Protein AF-A0A3A5JUU7-F1 (afdb_monomer)

Mean predicted aligned error: 8.45 Å

pLDDT: mean 77.38, std 15.21, range [29.09, 93.5]

Foldseek 3Di:
DDDPPPPDPDFAWFKWWDQFAFPQAPAAPGGDTDTFTWPAAEEEDEDPSNCPVSVVCCQQVVDPTPDTDMDGPDHDDDDDDPLPVVVPGGGHHYDYDPDPVVVVVNPHQWYFYDDRNDTDIDGD

Structure (mmCIF, N/CA/C/O backbone):
data_AF-A0A3A5JUU7-F1
#
_entry.id   AF-A0A3A5JUU7-F1
#
loop_
_atom_site.group_PDB
_atom_site.id
_atom_site.type_symbol
_atom_site.label_atom_id
_atom_site.label_alt_id
_atom_site.label_comp_id
_atom_site.label_asym_id
_atom_site.label_entity_id
_a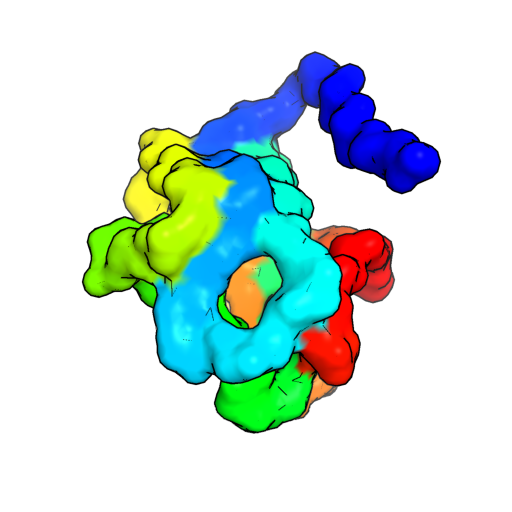tom_site.label_seq_id
_atom_site.pdbx_PDB_ins_code
_atom_site.Cartn_x
_atom_site.Cartn_y
_atom_site.Cartn_z
_atom_site.occupancy
_atom_site.B_iso_or_equiv
_atom_site.auth_seq_id
_atom_site.auth_comp_id
_atom_site.auth_asym_id
_atom_site.auth_atom_id
_atom_site.pdbx_PDB_model_num
ATOM 1 N N . MET A 1 1 ? -8.772 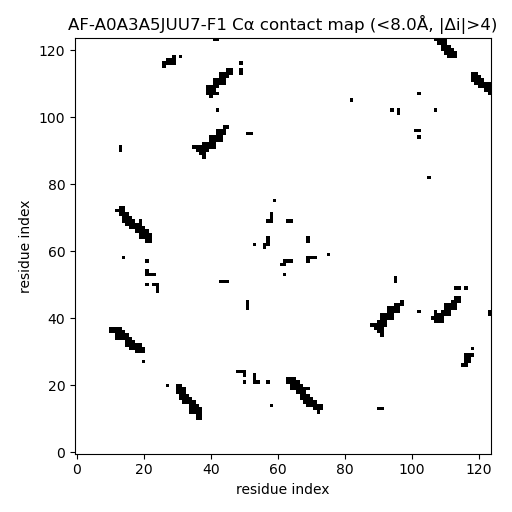22.888 -3.414 1.00 33.72 1 MET A N 1
ATOM 2 C CA . MET A 1 1 ? -9.897 21.970 -3.704 1.00 33.72 1 MET A CA 1
ATOM 3 C C . MET A 1 1 ? -9.526 20.615 -3.119 1.00 33.72 1 MET A C 1
ATOM 5 O O . MET A 1 1 ? -8.688 19.934 -3.682 1.00 33.72 1 MET A O 1
ATOM 9 N N . HIS A 1 2 ? -9.780 20.463 -1.820 1.00 29.09 2 HIS A N 1
ATOM 10 C CA . HIS A 1 2 ? -10.801 19.583 -1.223 1.00 29.09 2 HIS A CA 1
ATOM 11 C C . HIS A 1 2 ? -10.320 18.131 -1.097 1.00 29.09 2 HIS A C 1
ATOM 13 O O . HIS A 1 2 ? -10.579 17.294 -1.954 1.00 29.09 2 HIS A O 1
ATOM 19 N N . SER A 1 3 ? -9.608 17.870 0.005 1.00 31.38 3 SER A N 1
ATOM 20 C CA . SER A 1 3 ? -9.350 16.527 0.512 1.00 31.38 3 SER A CA 1
ATOM 21 C C . SER A 1 3 ? -10.672 15.896 0.951 1.00 31.38 3 SER A C 1
ATOM 23 O O . SER A 1 3 ? -11.454 16.487 1.697 1.00 31.38 3 SER A O 1
ATOM 25 N N . LEU A 1 4 ? -10.935 14.682 0.476 1.00 37.94 4 LEU A N 1
ATOM 26 C CA . LEU A 1 4 ? -12.036 13.858 0.956 1.00 37.94 4 LEU A CA 1
ATOM 27 C C . LEU A 1 4 ? -11.610 13.217 2.279 1.00 37.94 4 LEU A C 1
ATOM 29 O O . LEU A 1 4 ? -11.236 12.049 2.326 1.00 37.94 4 LEU A O 1
ATOM 33 N N . ALA A 1 5 ? -11.640 13.992 3.361 1.00 39.84 5 ALA A N 1
ATOM 34 C CA . ALA A 1 5 ? -11.629 13.421 4.699 1.00 39.84 5 ALA A CA 1
ATOM 35 C C . ALA A 1 5 ? -13.030 12.860 4.977 1.00 39.84 5 ALA A C 1
ATOM 37 O O . ALA A 1 5 ? -13.902 13.547 5.511 1.00 39.84 5 ALA A O 1
ATOM 38 N N . VAL A 1 6 ? -13.265 11.609 4.575 1.00 43.78 6 VAL A N 1
ATOM 39 C CA . VAL A 1 6 ? -14.429 10.839 5.030 1.00 43.78 6 VAL A CA 1
ATOM 40 C C . VAL A 1 6 ? -14.171 10.466 6.486 1.00 43.78 6 VAL A C 1
ATOM 42 O O . VAL A 1 6 ? -13.694 9.382 6.803 1.00 43.78 6 VAL A O 1
ATOM 45 N N . ASN A 1 7 ? -14.450 11.403 7.388 1.00 40.56 7 ASN A N 1
ATOM 46 C CA . ASN A 1 7 ? -14.457 11.134 8.814 1.00 40.56 7 ASN A CA 1
ATOM 47 C C . ASN A 1 7 ? -15.795 10.460 9.158 1.00 40.56 7 ASN A C 1
ATOM 49 O O . ASN A 1 7 ? -16.795 11.128 9.412 1.00 40.56 7 ASN A O 1
ATOM 53 N N . SER A 1 8 ? -15.828 9.129 9.073 1.00 46.53 8 SER A N 1
ATOM 54 C CA . SER A 1 8 ? -16.947 8.302 9.539 1.00 46.53 8 SER A CA 1
ATOM 55 C C . SER A 1 8 ? -16.538 7.606 10.841 1.00 46.53 8 SER A C 1
ATOM 57 O O . SER A 1 8 ? -15.570 6.844 10.828 1.00 46.53 8 SER A O 1
ATOM 59 N N . PRO A 1 9 ? -17.243 7.806 11.968 1.00 59.81 9 PRO A N 1
ATOM 60 C CA . PRO A 1 9 ? -16.951 7.072 13.190 1.00 59.81 9 PRO A CA 1
ATOM 61 C C . PRO A 1 9 ? -17.556 5.665 13.063 1.00 59.81 9 PRO A C 1
ATOM 63 O O . PRO A 1 9 ? -18.777 5.556 13.002 1.00 59.81 9 PRO A O 1
ATOM 66 N N . SER A 1 10 ? -16.742 4.597 12.961 1.00 59.03 10 SER A N 1
ATOM 67 C CA . SER A 1 10 ? -17.117 3.211 13.376 1.00 59.03 10 SER A CA 1
ATOM 68 C C . SER A 1 10 ? -16.177 2.070 12.948 1.00 59.03 10 SER A C 1
ATOM 70 O O . SER A 1 10 ? -16.406 0.942 13.380 1.00 59.03 10 SER A O 1
ATOM 72 N N . ARG A 1 11 ? -15.120 2.279 12.148 1.00 64.50 11 ARG A N 1
ATOM 73 C CA . ARG A 1 11 ? -14.184 1.185 11.809 1.00 64.50 11 ARG A CA 1
ATOM 74 C C . ARG A 1 11 ? -12.815 1.395 12.435 1.00 64.50 11 ARG A C 1
ATOM 76 O O . ARG A 1 11 ? -12.227 2.464 12.317 1.00 64.50 11 ARG A O 1
ATOM 83 N N . ARG A 1 12 ? -12.314 0.345 13.094 1.00 81.94 12 ARG A N 1
ATOM 84 C CA . ARG A 1 12 ? -10.966 0.287 13.674 1.00 81.94 12 ARG A CA 1
ATOM 85 C C . ARG A 1 12 ? -9.940 0.644 12.597 1.00 81.94 12 ARG A C 1
ATOM 87 O O . ARG A 1 12 ? -9.885 -0.026 11.567 1.00 81.94 12 ARG A O 1
ATOM 94 N N . GLN A 1 13 ? -9.173 1.707 12.819 1.00 84.31 13 GLN A N 1
ATOM 95 C CA . GLN A 1 13 ? -8.108 2.130 11.914 1.00 84.31 13 GLN A CA 1
ATOM 96 C C . GLN A 1 13 ? -6.948 1.132 11.994 1.00 84.31 13 GLN A C 1
ATOM 98 O O . GLN A 1 13 ? -6.531 0.750 13.085 1.00 84.31 13 GLN A O 1
ATOM 103 N N . ILE A 1 14 ? -6.456 0.701 10.835 1.00 86.94 14 ILE A N 1
ATOM 104 C CA . ILE A 1 14 ? -5.368 -0.276 10.699 1.00 86.94 14 ILE A CA 1
ATOM 105 C C . ILE A 1 14 ? -4.079 0.415 10.266 1.00 86.94 14 ILE A C 1
ATOM 107 O O . ILE A 1 14 ? -3.010 0.094 10.779 1.00 86.94 14 ILE A O 1
ATOM 111 N N . ALA A 1 15 ? -4.170 1.377 9.348 1.00 88.50 15 ALA A N 1
ATOM 112 C CA . ALA A 1 15 ? -3.028 2.175 8.928 1.00 88.50 15 ALA A CA 1
ATOM 113 C C . ALA A 1 15 ? -3.445 3.556 8.423 1.00 88.50 15 ALA A C 1
ATOM 115 O O . ALA A 1 15 ? -4.585 3.775 8.008 1.00 88.50 15 ALA A O 1
ATOM 116 N N . GLU A 1 16 ? -2.489 4.471 8.408 1.00 91.31 16 GLU A N 1
ATOM 117 C CA . GLU A 1 16 ? -2.622 5.802 7.843 1.00 91.31 16 GLU A CA 1
ATOM 118 C C . GLU A 1 16 ? -1.342 6.196 7.118 1.00 91.31 16 GLU A C 1
ATOM 120 O O . GLU A 1 16 ? -0.247 6.105 7.674 1.00 91.31 16 GLU A O 1
ATOM 125 N N . LEU A 1 17 ? -1.495 6.635 5.874 1.00 91.75 17 LEU A N 1
ATOM 126 C CA . LEU A 1 17 ? -0.475 7.321 5.101 1.00 91.75 17 LEU A CA 1
ATOM 127 C C . LEU A 1 17 ? -0.938 8.757 4.931 1.00 91.75 17 LEU A C 1
ATOM 129 O O . LEU A 1 17 ? -2.007 8.995 4.362 1.00 91.75 17 LEU A O 1
ATOM 133 N N . LYS A 1 18 ? -0.124 9.694 5.404 1.00 93.50 18 LYS A N 1
ATOM 134 C CA . LYS A 1 18 ? -0.389 11.121 5.293 1.00 93.50 18 LYS A CA 1
ATOM 135 C C . LYS A 1 18 ? 0.736 11.800 4.538 1.00 93.50 18 LYS A C 1
ATOM 137 O O . LYS A 1 18 ? 1.893 11.713 4.941 1.00 93.50 18 LYS A O 1
ATOM 142 N N . ASP A 1 19 ? 0.363 12.462 3.449 1.00 92.50 19 ASP A N 1
ATOM 143 C CA . ASP A 1 19 ? 1.259 13.195 2.558 1.00 92.50 19 ASP A CA 1
ATOM 144 C C . ASP A 1 19 ? 2.503 12.386 2.133 1.00 92.50 19 ASP A C 1
ATOM 146 O O . ASP A 1 19 ? 3.606 12.913 2.013 1.00 92.50 19 ASP A O 1
ATOM 150 N N . VAL A 1 20 ? 2.322 11.080 1.904 1.00 91.31 20 VAL A N 1
ATOM 151 C CA . VAL A 1 20 ? 3.426 10.145 1.678 1.00 91.31 20 VAL A CA 1
ATOM 152 C C . VAL A 1 20 ? 4.001 10.269 0.272 1.00 91.31 20 VAL A C 1
ATOM 154 O O . VAL A 1 20 ? 3.293 10.096 -0.723 1.00 91.31 20 VAL A O 1
ATOM 157 N N . GLN A 1 21 ? 5.320 10.429 0.189 1.00 90.38 21 GLN A N 1
ATOM 158 C CA . GLN A 1 21 ? 6.090 10.162 -1.027 1.00 90.38 21 GLN A CA 1
ATOM 159 C C . GLN A 1 21 ? 6.835 8.831 -0.892 1.00 90.38 21 GLN A C 1
ATOM 161 O O . GLN A 1 21 ? 7.587 8.624 0.060 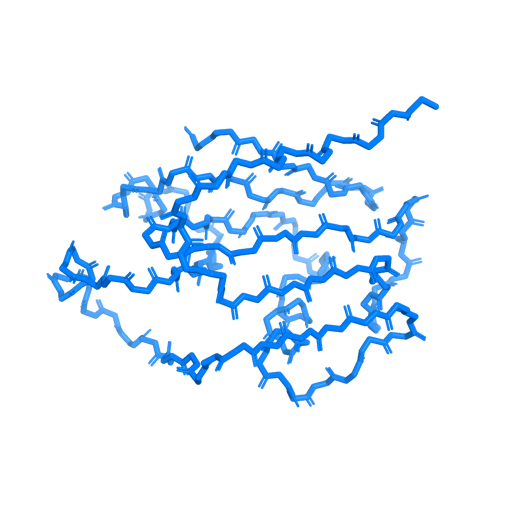1.00 90.38 21 GLN A O 1
ATOM 166 N N . LEU A 1 22 ? 6.642 7.901 -1.833 1.00 89.06 22 LEU A N 1
ATOM 167 C CA . LEU A 1 22 ? 7.331 6.606 -1.774 1.00 89.06 22 LEU A CA 1
ATOM 168 C C . LEU A 1 22 ? 8.748 6.715 -2.356 1.00 89.06 22 LEU A C 1
ATOM 170 O O . LEU A 1 22 ? 8.929 7.307 -3.420 1.00 89.06 22 LEU A O 1
ATOM 174 N N . PRO A 1 23 ? 9.746 6.058 -1.752 1.00 86.56 23 PRO A N 1
ATOM 175 C CA . PRO A 1 23 ? 11.077 5.988 -2.337 1.00 86.56 23 PRO A CA 1
ATOM 176 C C . PRO A 1 23 ? 11.098 5.180 -3.638 1.00 86.56 23 PRO A C 1
ATOM 178 O O . PRO A 1 23 ? 10.260 4.315 -3.888 1.00 86.56 23 PRO A O 1
ATOM 181 N N . PHE A 1 24 ? 12.095 5.432 -4.485 1.00 85.75 24 PHE A N 1
ATOM 182 C CA . PHE A 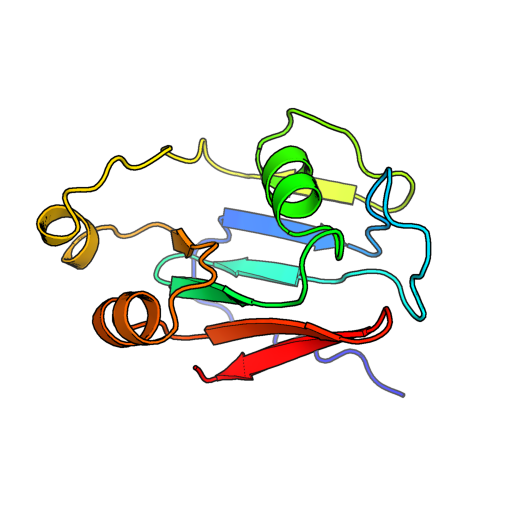1 24 ? 12.293 4.718 -5.757 1.00 85.75 24 PHE A CA 1
ATOM 183 C C . PHE A 1 24 ? 11.174 4.904 -6.800 1.00 85.75 24 PHE A C 1
ATOM 185 O O . PHE A 1 24 ? 11.182 4.229 -7.829 1.00 85.75 24 PHE A O 1
ATOM 192 N N . VAL A 1 25 ? 10.229 5.817 -6.566 1.00 82.38 25 VAL A N 1
ATOM 193 C CA . VAL A 1 25 ? 9.187 6.200 -7.523 1.00 82.38 25 VAL A CA 1
ATOM 194 C C . VAL A 1 25 ? 9.483 7.625 -7.986 1.00 82.38 25 VAL A C 1
ATOM 196 O O . VAL A 1 25 ? 9.465 8.561 -7.198 1.00 82.38 25 VAL A O 1
ATOM 199 N N . THR A 1 26 ? 9.820 7.785 -9.265 1.00 70.06 26 THR A N 1
ATOM 200 C CA . THR A 1 26 ? 10.377 9.034 -9.821 1.00 70.06 26 THR A CA 1
ATOM 201 C C . THR A 1 26 ? 9.338 10.039 -10.313 1.00 70.06 26 THR A C 1
ATOM 203 O O . THR A 1 26 ? 9.703 11.154 -10.672 1.00 70.06 26 THR A O 1
ATOM 206 N N . ARG A 1 27 ? 8.053 9.669 -10.361 1.00 67.88 27 ARG A N 1
ATOM 207 C CA . ARG A 1 27 ? 6.965 10.568 -10.768 1.00 67.88 27 ARG A CA 1
ATOM 208 C C . ARG A 1 27 ? 5.817 10.490 -9.770 1.00 67.88 27 ARG A C 1
ATOM 210 O O . ARG A 1 27 ? 5.057 9.524 -9.797 1.00 67.88 27 ARG A O 1
ATOM 217 N N . PHE A 1 28 ? 5.708 11.512 -8.930 1.00 69.88 28 PHE A N 1
ATOM 218 C CA . PHE A 1 28 ? 4.504 11.832 -8.171 1.00 69.88 28 PHE A CA 1
ATOM 219 C C . PHE A 1 28 ? 3.997 13.176 -8.659 1.00 69.88 28 PHE A C 1
ATOM 221 O O . PHE A 1 28 ? 4.744 14.151 -8.635 1.00 69.88 28 PHE A O 1
ATOM 228 N N . ASP A 1 29 ? 2.737 13.224 -9.068 1.00 70.56 29 ASP A N 1
ATOM 229 C CA . ASP A 1 29 ? 2.081 14.508 -9.301 1.00 70.56 29 ASP A CA 1
ATOM 230 C C . ASP A 1 29 ? 1.582 15.087 -7.965 1.00 70.56 29 ASP A C 1
ATOM 232 O O . ASP A 1 29 ? 1.590 16.301 -7.772 1.00 70.56 29 ASP A O 1
ATOM 236 N N . PHE A 1 30 ? 1.209 14.215 -7.013 1.00 78.19 30 PHE A N 1
ATOM 237 C CA . PHE A 1 30 ? 0.729 14.580 -5.676 1.00 78.19 30 PHE A CA 1
ATOM 238 C C . PHE A 1 30 ? 1.127 13.533 -4.618 1.00 78.19 30 PHE A C 1
ATOM 240 O O . PHE A 1 30 ? 1.251 12.346 -4.949 1.00 78.19 30 PHE A O 1
ATOM 247 N N . PRO A 1 31 ? 1.289 13.939 -3.344 1.00 84.75 31 PRO A N 1
ATOM 248 C CA . PRO A 1 31 ? 1.577 13.013 -2.254 1.00 84.75 31 PRO A CA 1
ATOM 249 C C . PRO A 1 31 ? 0.385 12.085 -1.952 1.00 84.75 31 PRO A C 1
ATOM 251 O O . PRO A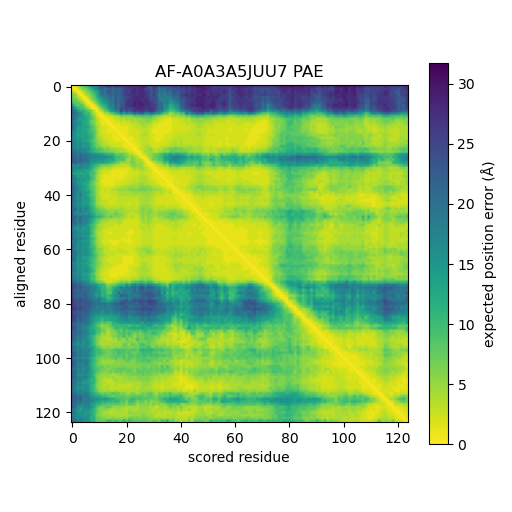 1 31 ? -0.783 12.452 -2.112 1.00 84.75 31 PRO A O 1
ATOM 254 N N . LEU A 1 32 ? 0.680 10.860 -1.508 1.00 87.44 32 LEU A N 1
ATOM 255 C CA . LEU A 1 32 ? -0.312 9.826 -1.215 1.00 87.44 32 LEU A CA 1
ATOM 256 C C . LEU A 1 32 ? -0.928 10.034 0.171 1.00 87.44 32 LEU A C 1
ATOM 258 O O . LEU A 1 32 ? -0.243 9.977 1.190 1.00 87.44 32 LEU A O 1
ATOM 262 N N . ASN A 1 33 ? -2.248 10.181 0.191 1.00 89.19 33 ASN A N 1
ATOM 263 C CA . ASN A 1 33 ? -3.060 10.168 1.399 1.00 89.19 33 ASN A CA 1
ATOM 264 C C . ASN A 1 33 ? -3.984 8.943 1.361 1.00 89.19 33 ASN A C 1
ATOM 266 O O . ASN A 1 33 ? -4.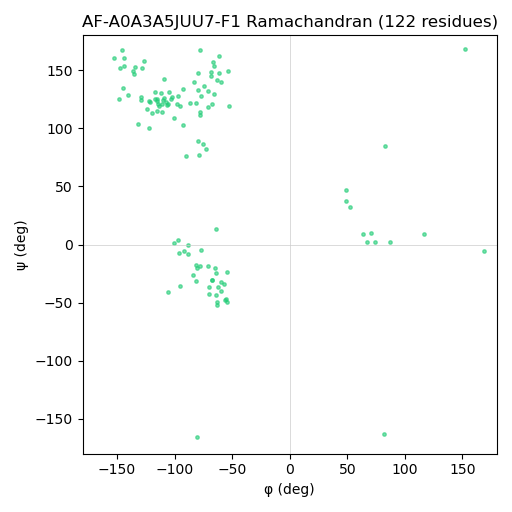755 8.781 0.413 1.00 89.19 33 ASN A O 1
ATOM 270 N N . LEU A 1 34 ? -3.876 8.061 2.355 1.00 88.44 34 LEU A N 1
ATOM 271 C CA . LEU A 1 34 ? -4.630 6.808 2.421 1.00 88.44 34 LEU A CA 1
ATOM 272 C C . LEU A 1 34 ? -4.908 6.427 3.876 1.00 88.44 34 LEU A C 1
ATOM 274 O O . LEU A 1 34 ? -3.984 6.247 4.663 1.00 88.44 34 LEU A O 1
ATOM 278 N N . THR A 1 35 ? -6.177 6.217 4.209 1.00 88.81 35 THR A N 1
ATOM 279 C CA . THR A 1 35 ? -6.591 5.684 5.511 1.00 88.81 35 THR A CA 1
ATOM 280 C C . THR A 1 35 ? -7.129 4.276 5.321 1.00 88.81 35 THR A C 1
ATOM 282 O O . THR A 1 35 ? -8.045 4.063 4.528 1.00 88.81 35 THR A O 1
ATOM 285 N N . LEU A 1 36 ? -6.557 3.321 6.051 1.00 85.62 36 LEU A N 1
ATOM 286 C CA . LEU A 1 36 ? -6.977 1.927 6.061 1.00 85.62 36 LEU A CA 1
ATOM 287 C C . LEU A 1 36 ? -7.743 1.623 7.339 1.00 85.62 36 LEU A C 1
ATOM 289 O O . LEU A 1 36 ? -7.280 1.898 8.446 1.00 85.62 36 LEU A O 1
ATOM 293 N N . THR A 1 37 ? -8.893 0.993 7.181 1.00 86.81 37 THR A N 1
ATOM 294 C CA . THR A 1 37 ? -9.791 0.584 8.255 1.00 86.81 37 THR A CA 1
ATOM 295 C C . THR A 1 37 ? -10.105 -0.905 8.142 1.00 86.81 37 THR A C 1
ATOM 297 O O . THR A 1 37 ? -9.954 -1.517 7.083 1.00 86.81 37 THR A O 1
ATOM 300 N N . ALA A 1 38 ? -10.510 -1.513 9.254 1.00 83.38 38 ALA A N 1
ATOM 301 C CA . ALA A 1 38 ? -10.874 -2.921 9.317 1.00 83.38 38 ALA A CA 1
ATOM 302 C C . ALA A 1 38 ? -11.936 -3.285 8.265 1.00 83.38 38 ALA A C 1
ATOM 304 O O . ALA A 1 38 ? -12.791 -2.466 7.921 1.00 83.38 38 ALA A O 1
ATOM 305 N N . GLN A 1 39 ? -11.894 -4.533 7.788 1.00 81.62 39 GLN A N 1
ATOM 306 C CA . GLN A 1 39 ? -12.783 -5.096 6.762 1.00 81.62 39 GLN A CA 1
ATOM 307 C C . GLN A 1 39 ? -12.629 -4.506 5.350 1.00 81.62 39 GLN A C 1
ATOM 309 O O . GLN A 1 39 ? -13.347 -4.936 4.447 1.00 81.62 39 GLN A O 1
ATOM 314 N N . GLN A 1 40 ? -11.702 -3.569 5.122 1.00 84.31 40 GLN A N 1
ATOM 315 C CA . GLN A 1 40 ? -11.373 -3.126 3.766 1.00 84.31 40 GLN A CA 1
ATOM 316 C C . GLN A 1 40 ? -10.542 -4.179 3.032 1.00 84.31 40 GLN A C 1
ATOM 318 O O . GLN A 1 40 ? -9.602 -4.756 3.582 1.00 84.31 40 GLN A O 1
ATOM 323 N N . ARG A 1 41 ? -10.887 -4.413 1.769 1.00 84.62 41 ARG A N 1
ATOM 324 C CA . ARG A 1 41 ? -10.196 -5.298 0.833 1.00 84.62 41 ARG A CA 1
ATOM 325 C C . ARG A 1 41 ? -9.792 -4.469 -0.375 1.00 84.62 41 ARG A C 1
ATOM 327 O O . ARG A 1 41 ? -10.606 -4.195 -1.252 1.00 84.62 41 ARG A O 1
ATOM 334 N N . ILE A 1 42 ? -8.532 -4.065 -0.410 1.00 86.25 42 ILE A N 1
ATOM 335 C CA . ILE A 1 42 ? -8.024 -3.106 -1.384 1.00 86.25 42 ILE A CA 1
ATOM 336 C C . ILE A 1 42 ? -7.170 -3.830 -2.414 1.00 86.25 42 ILE A C 1
ATOM 338 O O . ILE A 1 42 ? -6.137 -4.414 -2.081 1.00 86.25 42 ILE A O 1
ATOM 342 N N . GLY A 1 43 ? -7.565 -3.751 -3.681 1.00 86.69 43 GLY A N 1
ATOM 343 C CA . GLY A 1 43 ? -6.705 -4.144 -4.791 1.00 86.69 43 GLY A CA 1
ATOM 344 C C . GLY A 1 43 ? -5.825 -2.982 -5.230 1.00 86.69 43 GLY A C 1
ATOM 345 O O . GLY A 1 43 ? -6.333 -1.936 -5.635 1.00 86.69 43 GLY A O 1
ATOM 346 N N . VAL A 1 44 ? -4.507 -3.164 -5.191 1.00 86.38 44 VAL A N 1
ATOM 347 C CA . VAL A 1 44 ? -3.546 -2.206 -5.741 1.00 86.38 44 VAL A CA 1
ATOM 348 C C . VAL A 1 44 ? -3.167 -2.622 -7.152 1.00 86.38 44 VAL A C 1
ATOM 350 O O . VAL A 1 44 ? -2.570 -3.678 -7.376 1.00 86.38 44 VAL A O 1
ATOM 353 N N . VAL A 1 45 ? -3.460 -1.746 -8.103 1.00 85.12 45 VAL A N 1
ATOM 354 C CA . VAL A 1 45 ? -3.272 -1.982 -9.537 1.00 85.12 45 VAL A CA 1
ATOM 355 C C . VAL A 1 45 ? -2.478 -0.853 -10.187 1.00 85.12 45 VAL A C 1
ATOM 357 O O . VAL A 1 45 ? -2.482 0.292 -9.739 1.00 85.12 45 VAL A O 1
ATOM 360 N N . GLY A 1 46 ? -1.763 -1.179 -11.257 1.00 82.88 46 GLY A N 1
ATOM 361 C CA . GLY A 1 46 ? -0.935 -0.223 -11.987 1.00 82.88 46 GLY A CA 1
ATOM 362 C C . GLY A 1 46 ? 0.237 -0.899 -12.684 1.00 82.88 46 GLY A C 1
ATOM 363 O O . GLY A 1 46 ? 0.550 -2.067 -12.426 1.00 82.88 46 GLY A O 1
ATOM 364 N N . ASN A 1 47 ? 0.907 -0.154 -13.558 1.00 82.88 47 ASN A N 1
ATOM 365 C CA . ASN A 1 47 ? 1.977 -0.667 -14.410 1.00 82.88 47 ASN A CA 1
ATOM 366 C C . ASN A 1 47 ? 3.171 -1.213 -13.600 1.00 82.88 47 ASN A C 1
ATOM 368 O O . ASN A 1 47 ? 3.354 -0.931 -12.410 1.00 82.88 47 ASN A O 1
ATOM 372 N N . ASN A 1 48 ? 4.017 -2.016 -14.243 1.00 81.31 48 ASN A N 1
ATOM 373 C CA . ASN A 1 48 ? 5.289 -2.425 -13.646 1.00 81.31 48 ASN A CA 1
ATOM 374 C C . ASN A 1 48 ? 6.157 -1.198 -13.349 1.00 81.31 48 ASN A C 1
ATOM 376 O O . ASN A 1 48 ? 6.172 -0.240 -14.117 1.00 81.31 48 ASN A O 1
ATOM 380 N N . GLY A 1 49 ? 6.842 -1.214 -12.204 1.00 79.44 49 GLY A N 1
ATOM 381 C CA . GLY A 1 49 ? 7.684 -0.095 -11.773 1.00 79.44 49 GLY A CA 1
ATOM 382 C C . GLY A 1 49 ? 6.928 1.134 -11.257 1.00 79.44 49 GLY A C 1
ATOM 383 O O . GLY A 1 49 ? 7.574 2.093 -10.861 1.00 79.44 49 GLY A O 1
ATOM 384 N N . CYS A 1 50 ? 5.588 1.121 -11.185 1.00 80.69 50 CYS A N 1
ATOM 385 C CA . CYS A 1 50 ? 4.850 2.286 -10.685 1.00 80.69 50 CYS A CA 1
ATOM 386 C C . CYS A 1 50 ? 5.005 2.502 -9.168 1.00 80.69 50 CYS A C 1
ATOM 388 O O . CYS A 1 50 ? 4.758 3.595 -8.689 1.00 80.69 50 CYS A O 1
ATOM 390 N N . GLY A 1 51 ? 5.438 1.491 -8.404 1.00 84.94 51 GLY A N 1
ATOM 391 C CA . GLY A 1 51 ? 5.682 1.636 -6.962 1.00 84.94 51 GLY A CA 1
ATOM 392 C C . GLY A 1 51 ? 4.797 0.793 -6.049 1.00 84.94 51 GLY A C 1
ATOM 393 O O . GLY A 1 51 ? 4.887 0.948 -4.839 1.00 84.94 51 GLY A O 1
ATOM 394 N N . LYS A 1 52 ? 3.989 -0.143 -6.572 1.00 87.56 52 LYS A N 1
ATOM 395 C CA . LYS A 1 52 ? 3.134 -1.037 -5.752 1.00 87.56 52 LYS A CA 1
ATOM 396 C C . LYS A 1 52 ? 3.933 -1.811 -4.699 1.00 87.56 52 LYS A C 1
ATOM 398 O O . LYS A 1 52 ? 3.578 -1.827 -3.527 1.00 87.56 52 LYS A O 1
ATOM 403 N N . SER A 1 53 ? 5.056 -2.408 -5.103 1.00 86.69 53 SER A N 1
ATOM 404 C CA . SER A 1 53 ? 5.934 -3.128 -4.174 1.00 86.69 53 SER A CA 1
ATOM 405 C C . SER A 1 53 ? 6.603 -2.188 -3.173 1.00 86.69 53 SER A C 1
ATOM 407 O O . SER A 1 53 ? 6.862 -2.598 -2.047 1.00 86.69 53 SER A O 1
ATOM 409 N N . THR A 1 54 ? 6.871 -0.934 -3.548 1.00 89.38 54 THR A N 1
ATOM 410 C CA . THR A 1 54 ? 7.368 0.072 -2.604 1.00 89.38 54 THR A CA 1
ATOM 411 C C . THR A 1 54 ? 6.283 0.476 -1.611 1.00 89.38 54 THR A C 1
ATOM 413 O O . THR A 1 54 ? 6.564 0.521 -0.422 1.00 89.38 54 THR A O 1
ATOM 416 N N . LEU A 1 55 ? 5.040 0.679 -2.058 1.00 88.38 55 LEU A N 1
ATOM 417 C CA . LEU A 1 55 ? 3.897 0.949 -1.185 1.00 88.38 55 LEU A CA 1
ATOM 418 C C . LEU A 1 55 ? 3.737 -0.162 -0.144 1.00 88.38 55 LEU A C 1
ATOM 420 O O . LEU A 1 55 ? 3.656 0.126 1.045 1.00 88.38 55 LEU A O 1
ATOM 424 N N . LEU A 1 56 ? 3.779 -1.428 -0.575 1.00 88.00 56 LEU A N 1
ATOM 425 C CA . LEU A 1 56 ? 3.759 -2.562 0.349 1.00 88.00 56 LEU A CA 1
ATOM 426 C C . LEU A 1 56 ? 4.933 -2.538 1.328 1.00 88.00 56 LEU A C 1
ATOM 428 O O . LEU A 1 56 ? 4.750 -2.854 2.496 1.00 88.00 56 LEU A O 1
ATOM 432 N N . LYS A 1 57 ? 6.139 -2.173 0.876 1.00 88.12 57 LYS A N 1
ATOM 433 C CA . LYS A 1 57 ? 7.308 -2.063 1.758 1.00 88.12 57 LYS A CA 1
ATOM 434 C C . LYS A 1 57 ? 7.126 -0.963 2.806 1.00 88.12 57 LYS A C 1
ATOM 436 O O . LYS A 1 57 ? 7.413 -1.236 3.969 1.00 88.12 57 LYS A O 1
ATOM 441 N N . VAL A 1 58 ? 6.607 0.202 2.412 1.00 90.00 58 VAL A N 1
ATOM 442 C CA . VAL A 1 58 ? 6.316 1.333 3.309 1.00 90.00 58 VAL A CA 1
ATOM 443 C C . VAL A 1 58 ? 5.255 0.964 4.337 1.00 90.00 58 VAL A C 1
ATOM 445 O O . VAL A 1 58 ? 5.518 1.036 5.532 1.00 90.00 58 VAL A O 1
ATOM 448 N N . LEU A 1 59 ? 4.113 0.438 3.889 1.00 87.19 59 LEU A N 1
ATOM 449 C CA . LEU A 1 59 ? 3.077 -0.100 4.776 1.00 87.19 59 LEU A CA 1
ATOM 450 C C . LEU A 1 59 ? 3.613 -1.210 5.682 1.00 87.19 59 LEU A C 1
ATOM 452 O O . LEU A 1 59 ? 3.211 -1.328 6.830 1.00 87.19 59 LEU A O 1
ATOM 456 N N . SER A 1 60 ? 4.557 -2.016 5.194 1.00 85.12 60 SER A N 1
ATOM 457 C CA . SER A 1 60 ? 5.133 -3.081 6.008 1.00 85.12 60 SER A CA 1
ATOM 458 C C . SER A 1 60 ? 6.161 -2.617 7.046 1.00 85.12 60 SER A C 1
ATOM 460 O O . SER A 1 60 ? 6.669 -3.454 7.791 1.00 85.12 60 SER A O 1
ATOM 462 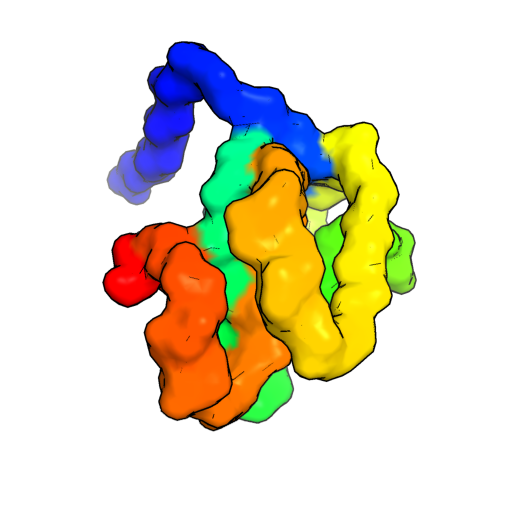N N . GLY A 1 61 ? 6.508 -1.325 7.066 1.00 87.19 61 GLY A N 1
ATOM 463 C CA . GLY A 1 61 ? 7.578 -0.765 7.896 1.00 87.19 61 GLY A CA 1
ATOM 464 C C . GLY A 1 61 ? 8.992 -1.171 7.459 1.00 87.19 61 GLY A C 1
ATOM 465 O O . GLY A 1 61 ? 9.951 -0.934 8.182 1.00 87.19 61 GLY A O 1
ATOM 466 N N . LYS A 1 62 ? 9.149 -1.798 6.284 1.00 87.38 62 LYS A N 1
ATOM 467 C CA . LYS A 1 62 ? 10.456 -2.240 5.756 1.00 87.38 62 LYS A CA 1
ATOM 468 C C . LYS A 1 62 ? 11.250 -1.111 5.108 1.00 87.38 62 LYS A C 1
ATOM 470 O O . LYS A 1 62 ? 12.443 -1.268 4.865 1.00 87.38 62 LYS A O 1
ATOM 475 N N . VAL A 1 63 ? 10.570 -0.034 4.730 1.00 91.50 63 VAL A N 1
ATOM 476 C CA . VAL A 1 63 ? 11.136 1.122 4.039 1.00 91.50 63 VAL A CA 1
ATOM 477 C C . VAL A 1 63 ? 10.414 2.364 4.544 1.00 91.50 63 VAL A C 1
ATOM 479 O O . VAL A 1 63 ? 9.191 2.356 4.633 1.00 91.50 63 VAL A O 1
ATOM 482 N N . GLU A 1 64 ? 11.148 3.425 4.854 1.00 91.88 64 GLU A N 1
ATOM 483 C CA . GLU A 1 64 ? 10.551 4.704 5.237 1.00 91.88 64 GLU A CA 1
ATOM 484 C C . GLU A 1 64 ? 10.083 5.487 4.000 1.00 91.88 64 GLU A C 1
ATOM 486 O O . GLU A 1 64 ? 10.679 5.364 2.923 1.00 91.88 64 GLU A O 1
ATOM 491 N N . PRO A 1 65 ? 9.003 6.276 4.112 1.00 92.94 65 PRO A N 1
ATOM 492 C CA . PRO A 1 65 ? 8.637 7.209 3.057 1.00 92.94 65 PRO A CA 1
ATOM 493 C C . PRO A 1 65 ? 9.707 8.310 2.916 1.00 92.94 65 PRO A C 1
ATOM 495 O O . PRO A 1 65 ? 10.408 8.628 3.871 1.00 92.94 65 PRO A O 1
ATOM 498 N N . LEU A 1 66 ? 9.836 8.897 1.722 1.00 92.44 66 LEU A N 1
ATOM 499 C CA . LEU A 1 66 ? 10.728 10.045 1.495 1.00 92.44 66 LEU A CA 1
ATOM 500 C C . LEU A 1 66 ? 10.208 11.314 2.179 1.00 92.44 66 LEU A C 1
ATOM 502 O O . LEU A 1 66 ? 10.989 12.114 2.680 1.00 92.44 66 LEU A O 1
ATOM 506 N N . GLU A 1 67 ? 8.888 11.480 2.189 1.00 92.19 67 GLU A N 1
ATOM 507 C CA . GLU A 1 67 ? 8.173 12.567 2.853 1.00 92.19 67 GLU A CA 1
ATOM 508 C C . GLU A 1 67 ? 6.854 12.040 3.422 1.00 92.19 67 GLU A C 1
ATOM 510 O O . GLU A 1 67 ? 6.357 11.002 2.975 1.00 92.19 67 GLU A O 1
ATOM 515 N N . GLY A 1 68 ? 6.277 12.772 4.375 1.00 92.88 68 GLY A N 1
ATOM 516 C CA . GLY A 1 68 ? 5.027 12.402 5.035 1.00 92.88 68 GLY A CA 1
ATOM 517 C C . GLY A 1 68 ? 5.220 11.383 6.155 1.00 92.88 68 GLY A C 1
ATOM 518 O O . GLY A 1 68 ? 6.325 11.185 6.662 1.00 92.88 68 GLY A O 1
ATOM 519 N N . SER A 1 69 ? 4.130 10.737 6.568 1.00 92.62 69 SER A N 1
ATOM 520 C CA . SER A 1 69 ? 4.162 9.714 7.614 1.00 92.62 69 SER A CA 1
ATOM 521 C C . SER A 1 69 ? 3.338 8.484 7.256 1.00 92.62 69 SER A C 1
ATOM 523 O O . SER A 1 69 ? 2.303 8.561 6.594 1.00 92.62 69 SER A O 1
ATOM 525 N N . CYS A 1 70 ? 3.819 7.328 7.712 1.00 91.69 70 CYS A N 1
ATOM 526 C CA . CYS A 1 70 ? 3.115 6.058 7.636 1.00 91.69 70 CYS A CA 1
ATOM 527 C C . CYS A 1 70 ? 3.001 5.490 9.051 1.00 91.69 70 CYS A C 1
ATOM 529 O O . CYS A 1 70 ? 4.011 5.181 9.684 1.00 91.69 70 CYS A O 1
ATOM 531 N N . HIS A 1 71 ? 1.776 5.348 9.545 1.00 90.31 71 HIS A N 1
ATOM 532 C CA . HIS A 1 71 ? 1.482 4.758 10.845 1.00 90.31 71 HIS A CA 1
ATOM 533 C C . HIS A 1 71 ? 0.656 3.496 10.644 1.00 90.31 71 HIS A C 1
ATOM 535 O O . HIS A 1 71 ? -0.393 3.540 10.010 1.00 90.31 71 HIS A O 1
ATOM 541 N N . VAL A 1 72 ? 1.119 2.369 11.182 1.00 85.06 72 VAL A N 1
ATOM 542 C CA . VAL A 1 72 ? 0.414 1.085 11.107 1.00 85.06 72 VAL A CA 1
ATOM 543 C C . VAL A 1 72 ? 0.169 0.589 12.523 1.00 85.06 72 VAL A C 1
ATOM 545 O O . VAL A 1 72 ? 1.099 0.482 13.318 1.00 85.06 72 VAL A O 1
ATOM 548 N N . VAL A 1 73 ? -1.100 0.344 12.844 1.00 75.69 73 VAL A N 1
ATOM 549 C CA . VAL A 1 73 ? -1.577 0.024 14.196 1.00 75.69 73 VAL A CA 1
ATOM 550 C C . VAL A 1 73 ? -1.414 -1.471 14.508 1.00 75.69 73 VAL A C 1
ATOM 552 O O . VAL A 1 73 ? -1.251 -1.840 15.668 1.00 75.69 73 VAL A O 1
ATOM 555 N N . GLU A 1 74 ? -1.408 -2.340 13.489 1.00 65.69 74 GLU A N 1
ATOM 556 C CA . GLU A 1 74 ? -1.318 -3.802 13.633 1.00 65.69 74 GLU A CA 1
ATOM 557 C C . GLU A 1 74 ? -0.353 -4.458 12.642 1.00 65.69 74 GLU A C 1
ATOM 559 O O . GLU A 1 74 ? -0.191 -4.003 11.514 1.00 65.69 74 GLU A O 1
ATOM 564 N N . GLN A 1 75 ? 0.263 -5.574 13.046 1.00 55.41 75 GLN A N 1
ATOM 565 C CA . GLN A 1 75 ? 1.148 -6.347 12.175 1.00 55.41 75 GLN A CA 1
ATOM 566 C C . GLN A 1 75 ? 0.349 -7.074 11.080 1.00 55.41 75 GLN A C 1
ATOM 568 O O . GLN A 1 75 ? -0.494 -7.927 11.351 1.00 55.41 75 GLN A O 1
ATOM 573 N N . HIS A 1 76 ? 0.636 -6.735 9.826 1.00 59.94 76 HIS A N 1
ATOM 574 C CA . HIS A 1 76 ? 0.105 -7.376 8.618 1.00 59.94 76 HIS A CA 1
ATOM 575 C C . HIS A 1 76 ? 0.635 -8.800 8.433 1.00 59.94 76 HIS A C 1
ATOM 577 O O . HIS A 1 76 ? 1.807 -9.091 8.677 1.00 59.94 76 HIS A O 1
ATOM 583 N N . VAL A 1 77 ? -0.223 -9.673 7.904 1.00 51.62 77 VAL A N 1
ATOM 584 C CA . VAL A 1 77 ? 0.124 -11.046 7.523 1.00 51.62 77 VAL A CA 1
ATOM 585 C C . VAL A 1 77 ? 0.425 -11.083 6.026 1.00 51.62 77 VAL A C 1
ATOM 587 O O . VAL A 1 77 ? -0.368 -10.617 5.210 1.00 51.62 77 VAL A O 1
ATOM 590 N N . TRP A 1 78 ? 1.578 -11.639 5.653 1.00 52.00 78 TRP A N 1
ATOM 591 C CA . TRP A 1 78 ? 1.858 -12.016 4.268 1.00 52.00 78 TRP A CA 1
ATOM 592 C C . TRP A 1 78 ? 1.132 -13.334 3.998 1.00 52.00 78 TRP A C 1
ATOM 594 O O . TRP A 1 78 ? 1.436 -14.336 4.640 1.00 52.00 78 TRP A O 1
ATOM 604 N N . LEU A 1 79 ? 0.138 -13.321 3.114 1.00 51.97 79 LEU A N 1
ATOM 605 C CA . LEU A 1 79 ? -0.687 -14.494 2.837 1.00 51.97 79 LEU A CA 1
ATOM 606 C C . LEU A 1 79 ? -0.184 -15.205 1.584 1.00 51.97 79 LEU A C 1
ATOM 608 O O . LEU A 1 79 ? -0.122 -14.610 0.506 1.00 51.97 79 LEU A O 1
ATOM 612 N N . ASP A 1 80 ? 0.184 -16.474 1.745 1.00 53.41 80 ASP A N 1
ATOM 613 C CA . ASP A 1 80 ? 0.377 -17.397 0.635 1.00 53.41 80 ASP A CA 1
ATOM 614 C C . ASP A 1 80 ? -0.986 -17.906 0.122 1.00 53.41 80 ASP A C 1
ATOM 616 O O . ASP A 1 80 ? -2.040 -17.618 0.686 1.00 53.41 80 ASP A O 1
ATOM 620 N N . GLN A 1 81 ? -0.980 -18.554 -1.042 1.00 48.19 81 GLN A N 1
ATOM 621 C CA . GLN A 1 81 ? -2.065 -18.602 -2.040 1.00 48.19 81 GLN A CA 1
ATOM 622 C C . GLN A 1 81 ? -3.407 -19.264 -1.631 1.00 48.19 81 GLN A C 1
ATOM 624 O O . GLN A 1 81 ? -4.260 -19.508 -2.487 1.00 48.19 81 GLN A O 1
ATOM 629 N N . HIS A 1 82 ? -3.666 -19.533 -0.353 1.00 53.97 82 HIS A N 1
ATOM 630 C CA . HIS A 1 82 ? -4.913 -20.140 0.118 1.00 53.97 82 HIS A CA 1
ATOM 631 C C . HIS A 1 82 ? -5.990 -19.094 0.458 1.00 53.97 82 HIS A C 1
ATOM 633 O O . HIS A 1 82 ? -6.323 -18.826 1.613 1.00 53.97 82 HIS A O 1
ATOM 639 N N . LEU A 1 83 ? -6.598 -18.540 -0.597 1.00 55.66 83 LEU A N 1
ATOM 640 C CA . LEU A 1 83 ? -7.649 -17.510 -0.559 1.00 55.66 83 LEU A CA 1
ATOM 641 C C . LEU A 1 83 ? -8.886 -17.852 0.297 1.00 55.66 83 LEU A C 1
ATOM 643 O O . LEU A 1 83 ? -9.577 -16.946 0.764 1.00 55.66 83 LEU A O 1
ATOM 647 N N . ALA A 1 84 ? -9.173 -19.137 0.530 1.00 55.09 84 ALA A N 1
ATOM 648 C CA . ALA A 1 84 ? -10.378 -19.587 1.235 1.00 55.09 84 ALA A CA 1
ATOM 649 C C . ALA A 1 84 ? -10.448 -19.129 2.708 1.00 55.09 84 ALA A C 1
ATOM 651 O O . ALA A 1 84 ? -11.539 -18.982 3.254 1.00 55.09 84 ALA A O 1
ATOM 652 N N . MET A 1 85 ? -9.300 -18.853 3.336 1.00 56.16 85 MET A N 1
ATOM 653 C CA . MET A 1 85 ? -9.215 -18.353 4.717 1.00 56.16 85 MET A CA 1
ATOM 654 C C . MET A 1 85 ? -9.453 -16.836 4.826 1.00 56.16 85 MET A C 1
ATOM 656 O O . MET A 1 85 ? -9.765 -16.330 5.903 1.00 56.16 85 MET A O 1
ATOM 660 N N . LEU A 1 86 ? -9.355 -16.092 3.717 1.00 61.81 86 LEU A N 1
ATOM 661 C CA . LEU A 1 86 ? -9.447 -14.627 3.719 1.00 61.81 86 LEU A CA 1
ATOM 662 C C . LEU A 1 86 ? -10.871 -14.101 3.835 1.00 61.81 86 LEU A C 1
ATOM 664 O O . LEU A 1 86 ? -11.056 -12.931 4.159 1.00 61.81 86 LEU A O 1
ATOM 668 N N . SER A 1 87 ? -11.887 -14.916 3.560 1.00 60.62 87 SER A N 1
ATOM 669 C CA . SER A 1 87 ? -13.298 -14.514 3.654 1.00 60.62 87 SER A CA 1
ATOM 670 C C . SER A 1 87 ? -13.686 -14.070 5.069 1.00 60.62 87 SER A C 1
ATOM 672 O O . SER A 1 87 ? -14.460 -13.129 5.214 1.00 60.62 87 SER A O 1
ATOM 674 N N . HIS A 1 88 ? -13.070 -14.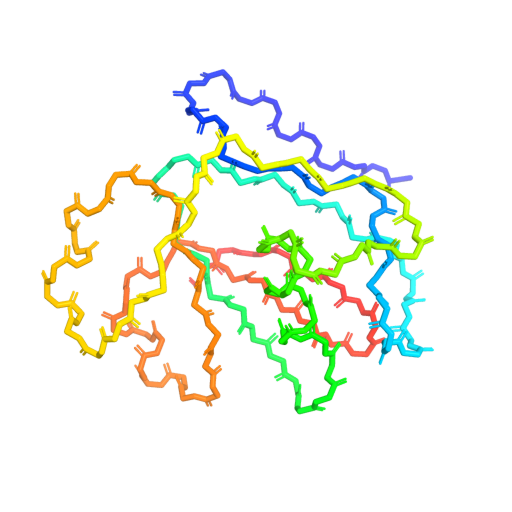661 6.097 1.00 63.72 88 HIS A N 1
ATOM 675 C CA . HIS A 1 88 ? -13.346 -14.375 7.509 1.00 63.72 88 HIS A CA 1
ATOM 676 C C . HIS A 1 88 ? -12.316 -13.445 8.171 1.00 63.72 88 HIS A C 1
ATOM 678 O O . HIS A 1 88 ? -12.426 -13.162 9.365 1.00 63.72 88 HIS A O 1
ATOM 684 N N . TYR A 1 89 ? -11.311 -12.962 7.429 1.00 72.75 89 TYR A N 1
ATOM 685 C CA . TYR A 1 89 ? -10.322 -12.031 7.969 1.00 72.75 89 TYR A CA 1
ATOM 686 C C . TYR A 1 89 ? -10.982 -10.684 8.295 1.00 72.75 89 TYR A C 1
ATOM 688 O O . TYR A 1 89 ? -11.559 -10.042 7.419 1.00 72.75 89 TYR A O 1
ATOM 696 N N . GLN A 1 90 ? -10.907 -10.264 9.561 1.00 69.81 90 GLN A N 1
ATOM 697 C CA . GLN A 1 90 ? -11.557 -9.038 10.045 1.00 69.81 90 GLN A CA 1
ATOM 698 C C . GLN A 1 90 ? -10.660 -7.789 9.971 1.00 69.81 90 GLN A C 1
ATOM 700 O O . GLN A 1 90 ? -11.134 -6.686 10.239 1.00 69.81 90 GLN A O 1
ATOM 705 N N . GLY A 1 91 ? -9.383 -7.941 9.607 1.00 76.69 91 GLY A N 1
ATOM 706 C CA . GLY A 1 91 ? -8.462 -6.820 9.394 1.00 76.69 91 GLY A CA 1
ATOM 707 C C . GLY A 1 91 ? -8.627 -6.165 8.019 1.00 76.69 91 GLY A C 1
ATOM 708 O O . GLY A 1 91 ? -9.619 -6.385 7.325 1.00 76.69 91 GLY A O 1
ATOM 709 N N . ALA A 1 92 ? -7.648 -5.351 7.622 1.00 79.00 92 ALA A N 1
ATOM 710 C CA . ALA A 1 92 ? -7.558 -4.814 6.264 1.00 79.00 92 ALA A CA 1
ATOM 711 C C . ALA A 1 92 ? -6.686 -5.727 5.390 1.00 79.00 92 ALA A C 1
ATOM 713 O O . ALA A 1 92 ? -5.599 -6.132 5.801 1.00 79.00 92 ALA A O 1
ATOM 714 N N . LEU A 1 93 ? -7.145 -6.038 4.180 1.00 80.44 93 LEU A N 1
ATOM 715 C CA . LEU A 1 93 ? -6.403 -6.820 3.196 1.00 80.44 93 LEU A CA 1
ATOM 716 C C . LEU A 1 93 ? -5.975 -5.906 2.049 1.00 80.44 93 LEU A C 1
ATOM 718 O O . LEU A 1 93 ? -6.816 -5.264 1.428 1.00 80.44 93 LEU A O 1
ATOM 722 N N . ILE A 1 94 ? -4.681 -5.887 1.733 1.00 81.38 94 ILE A N 1
ATOM 723 C CA . ILE A 1 94 ? -4.156 -5.217 0.540 1.00 81.38 94 ILE A CA 1
ATOM 724 C C . ILE A 1 94 ? -3.575 -6.278 -0.379 1.00 81.38 94 ILE A C 1
ATOM 726 O O . ILE A 1 94 ? -2.680 -7.024 0.017 1.00 81.38 94 ILE A O 1
ATOM 730 N N . VAL A 1 95 ? -4.062 -6.326 -1.613 1.00 82.56 95 VAL A N 1
ATOM 731 C CA . VAL A 1 95 ? -3.624 -7.298 -2.613 1.00 82.56 95 VAL A CA 1
ATOM 732 C C . VAL A 1 95 ? -2.989 -6.570 -3.780 1.00 82.56 95 VAL A C 1
ATOM 734 O O . VAL A 1 95 ? -3.560 -5.629 -4.321 1.00 82.56 95 VAL A O 1
ATOM 737 N N . VAL A 1 96 ? -1.810 -7.022 -4.197 1.00 82.94 96 VAL A N 1
ATOM 738 C CA . VAL A 1 96 ? -1.128 -6.516 -5.389 1.00 82.94 96 VAL A CA 1
ATOM 739 C C . VAL A 1 96 ? -1.052 -7.647 -6.396 1.00 82.94 96 VAL A C 1
ATOM 741 O O . VAL A 1 96 ? -0.374 -8.640 -6.150 1.00 82.94 96 VAL A O 1
ATOM 744 N N . SER A 1 97 ? -1.729 -7.500 -7.530 1.00 80.31 97 SER A N 1
ATOM 745 C CA . SER A 1 97 ? -1.646 -8.465 -8.626 1.00 80.31 97 SER A CA 1
ATOM 746 C C . SER A 1 97 ? -1.715 -7.761 -9.975 1.00 80.31 97 SER A C 1
ATOM 748 O O . SER A 1 97 ? -2.258 -6.664 -10.102 1.00 80.31 97 SER A O 1
ATOM 750 N N . HIS A 1 98 ? -1.129 -8.408 -10.976 1.00 78.75 98 HIS A N 1
ATOM 751 C CA . HIS A 1 98 ? -1.281 -8.055 -12.385 1.00 78.75 98 HIS A CA 1
ATOM 752 C C . HIS A 1 98 ? -2.360 -8.893 -13.083 1.00 78.75 98 HIS A C 1
ATOM 754 O O . HIS A 1 98 ? -2.699 -8.612 -14.227 1.00 78.75 98 HIS A O 1
ATOM 760 N N . ASP A 1 99 ? -2.891 -9.906 -12.397 1.00 80.38 99 ASP A N 1
ATOM 761 C CA . ASP A 1 99 ? -3.973 -10.756 -12.873 1.00 80.38 99 ASP A CA 1
ATOM 762 C C . ASP A 1 99 ? -5.316 -10.182 -12.402 1.00 80.38 99 ASP A C 1
ATOM 764 O O . ASP A 1 99 ? -5.691 -10.293 -11.232 1.00 80.38 99 ASP A O 1
ATOM 768 N N . GLU A 1 100 ? -6.030 -9.526 -13.316 1.00 78.38 100 GLU A N 1
ATOM 769 C CA . GLU A 1 100 ? -7.345 -8.945 -13.029 1.00 78.38 100 GLU A CA 1
ATOM 770 C C . GLU A 1 100 ? -8.408 -10.011 -12.762 1.00 78.38 100 GLU A C 1
ATOM 772 O O . GLU A 1 100 ? -9.306 -9.782 -11.951 1.00 78.38 100 GLU A O 1
ATOM 777 N N . VAL A 1 101 ? -8.290 -11.190 -13.384 1.00 80.56 101 VAL A N 1
ATOM 778 C CA . VAL A 1 101 ? -9.204 -12.308 -13.136 1.00 80.56 101 VAL A CA 1
ATOM 779 C C . VAL A 1 101 ? -9.057 -12.739 -11.687 1.00 80.56 101 VAL A C 1
ATOM 781 O O . VAL A 1 101 ? -10.054 -12.801 -10.976 1.00 80.56 101 VAL A O 1
ATOM 784 N N . PHE A 1 102 ? -7.831 -12.947 -11.208 1.00 81.19 102 PHE A N 1
ATOM 785 C CA . PHE A 1 102 ? -7.567 -13.248 -9.802 1.00 81.19 102 PHE A CA 1
ATOM 786 C C . PHE A 1 102 ? -8.165 -12.193 -8.864 1.00 81.19 102 PHE A C 1
ATOM 788 O O . PHE A 1 102 ? -8.892 -12.554 -7.943 1.00 81.19 102 PHE A O 1
ATOM 795 N N . LEU A 1 103 ? -7.925 -10.901 -9.118 1.00 82.88 103 LEU A N 1
ATOM 796 C CA . LEU A 1 103 ? -8.419 -9.819 -8.256 1.00 82.88 103 LEU A CA 1
ATOM 797 C C . LEU A 1 103 ? -9.954 -9.768 -8.188 1.00 82.88 103 LEU A C 1
ATOM 799 O O . LEU A 1 103 ? -10.508 -9.544 -7.112 1.00 82.88 103 LEU A O 1
ATOM 803 N N . ASN A 1 104 ? -10.642 -10.054 -9.296 1.00 83.12 104 ASN A N 1
ATOM 804 C CA . ASN A 1 104 ? -12.106 -10.102 -9.344 1.00 83.12 104 ASN A CA 1
ATOM 805 C C . ASN A 1 104 ? -12.714 -11.224 -8.487 1.00 83.12 104 ASN A C 1
ATOM 807 O O . ASN A 1 104 ? -13.875 -11.128 -8.099 1.00 83.12 104 ASN A O 1
ATOM 811 N N . HIS A 1 105 ? -11.941 -12.255 -8.131 1.00 82.56 105 HIS A N 1
ATOM 812 C CA . HIS A 1 105 ? -12.402 -13.340 -7.258 1.00 82.56 105 HIS A CA 1
ATOM 813 C C . HIS A 1 105 ? -12.198 -13.055 -5.759 1.00 82.56 105 HIS A C 1
ATOM 815 O O . HIS A 1 105 ? -12.547 -13.891 -4.926 1.00 82.56 105 HIS A O 1
ATOM 821 N N . LEU A 1 106 ? -11.634 -11.900 -5.383 1.00 79.25 106 LEU A N 1
ATOM 822 C CA . LEU A 1 106 ? -11.266 -11.604 -3.989 1.00 79.25 106 LEU A CA 1
ATOM 823 C C . LEU A 1 106 ? -12.298 -10.787 -3.212 1.00 79.25 106 LEU A C 1
ATOM 825 O O . LEU A 1 106 ? -12.041 -10.443 -2.053 1.00 79.25 106 LEU A O 1
ATOM 829 N N . ASN A 1 107 ? -13.449 -10.494 -3.827 1.00 83.81 107 ASN A N 1
ATOM 830 C CA . ASN A 1 107 ? -14.488 -9.628 -3.263 1.00 83.81 107 ASN A CA 1
ATOM 831 C C . ASN A 1 107 ? -13.888 -8.315 -2.733 1.00 83.81 107 ASN A C 1
ATOM 833 O O . ASN A 1 107 ? -14.126 -7.928 -1.589 1.00 83.81 107 ASN A O 1
ATOM 837 N N . LEU A 1 108 ? -13.026 -7.688 -3.538 1.00 86.19 108 LEU A N 1
ATOM 838 C CA . LEU A 1 108 ? -12.394 -6.422 -3.186 1.00 86.19 108 LEU A CA 1
ATOM 839 C C . LEU A 1 108 ? -13.470 -5.343 -3.043 1.00 86.19 108 LEU A C 1
ATOM 841 O O . LEU A 1 108 ? -14.452 -5.323 -3.778 1.00 86.19 108 LEU A O 1
ATOM 845 N N . THR A 1 109 ? -13.294 -4.474 -2.059 1.00 86.69 109 THR A N 1
ATOM 846 C CA . THR A 1 109 ? -14.205 -3.365 -1.770 1.00 86.69 109 THR A CA 1
ATOM 847 C C . THR A 1 109 ? -13.723 -2.086 -2.434 1.00 86.69 109 THR A C 1
ATOM 849 O O . THR A 1 109 ? -14.533 -1.300 -2.923 1.00 86.69 109 THR A O 1
ATOM 852 N N . GLU A 1 110 ? -12.405 -1.888 -2.499 1.00 89.88 110 GLU A N 1
ATOM 853 C CA . GLU A 1 110 ? -11.809 -0.697 -3.090 1.00 89.88 110 GLU A CA 1
ATOM 854 C C . GLU A 1 110 ? -10.646 -1.027 -4.031 1.00 89.88 110 GLU A C 1
ATOM 856 O O . GLU A 1 110 ? -9.923 -2.018 -3.892 1.00 89.88 110 GLU A O 1
ATOM 861 N N . ARG A 1 111 ? -10.439 -0.133 -4.995 1.00 89.00 111 ARG A N 1
ATOM 862 C CA . ARG A 1 111 ? -9.345 -0.139 -5.957 1.00 89.00 111 ARG A CA 1
ATOM 863 C C . ARG A 1 111 ? -8.448 1.060 -5.701 1.00 89.00 111 ARG A C 1
ATOM 865 O O . ARG A 1 111 ? -8.871 2.208 -5.842 1.00 89.00 111 ARG A O 1
ATOM 872 N N . LEU A 1 112 ? -7.185 0.790 -5.389 1.00 88.56 112 LEU A N 1
ATOM 873 C CA . LEU A 1 112 ? -6.125 1.789 -5.395 1.00 88.56 112 LEU A CA 1
ATOM 874 C C . LEU A 1 112 ? -5.332 1.642 -6.694 1.00 88.56 112 LEU A C 1
ATOM 876 O O . LEU A 1 112 ? -4.594 0.678 -6.888 1.00 88.56 112 LEU A O 1
ATOM 880 N N . SER A 1 113 ? -5.489 2.597 -7.602 1.00 86.25 113 SER A N 1
ATOM 881 C CA . SER A 1 113 ? -4.787 2.601 -8.885 1.00 86.25 113 SER A CA 1
ATOM 882 C C . SER A 1 113 ? -3.724 3.682 -8.943 1.00 86.25 113 SER A C 1
ATOM 884 O O . SER A 1 113 ? -3.921 4.782 -8.432 1.00 86.25 113 SER A O 1
ATOM 886 N N . LEU A 1 114 ? -2.597 3.363 -9.577 1.00 79.50 114 LEU A N 1
ATOM 887 C CA . LEU A 1 114 ? -1.555 4.333 -9.885 1.00 79.50 114 LEU A CA 1
ATOM 888 C C . LEU A 1 114 ? -1.338 4.402 -11.394 1.00 79.50 114 LEU A C 1
ATOM 890 O O . LEU A 1 114 ? -0.846 3.452 -12.008 1.00 79.50 114 LEU A O 1
ATOM 894 N N . SER A 1 115 ? -1.675 5.552 -11.975 1.00 75.38 115 SER A N 1
ATOM 895 C CA . SER A 1 115 ? -1.463 5.850 -13.393 1.00 75.38 115 SER A CA 1
ATOM 896 C C . SER A 1 115 ? -0.756 7.190 -13.544 1.00 75.38 115 SER A C 1
ATOM 898 O O . SER A 1 115 ? -1.229 8.189 -13.008 1.00 75.38 115 SER A O 1
ATOM 900 N N . ALA A 1 116 ? 0.353 7.214 -14.288 1.00 71.81 116 ALA A N 1
ATOM 901 C CA . ALA A 1 116 ? 1.091 8.436 -14.621 1.00 71.81 116 ALA A CA 1
ATOM 902 C C . ALA A 1 116 ? 1.479 9.322 -13.414 1.00 71.81 116 ALA A C 1
ATOM 904 O O . ALA A 1 116 ? 1.539 10.530 -13.556 1.00 71.81 116 ALA A O 1
ATOM 905 N N . GLY A 1 117 ? 1.750 8.736 -12.241 1.00 70.88 117 GLY A N 1
ATOM 906 C CA . GLY A 1 117 ? 2.126 9.489 -11.033 1.00 70.88 117 GLY A CA 1
ATOM 907 C C . GLY A 1 117 ? 0.952 9.977 -10.177 1.00 70.88 117 GLY A C 1
ATOM 908 O O . GLY A 1 117 ? 1.179 10.595 -9.140 1.00 70.88 117 GLY A O 1
ATOM 909 N N . ASN A 1 118 ? -0.285 9.642 -10.562 1.00 78.25 118 ASN A N 1
ATOM 910 C CA . ASN A 1 118 ? -1.497 9.946 -9.805 1.00 78.25 118 ASN A CA 1
ATOM 911 C C . ASN A 1 118 ? -2.091 8.701 -9.150 1.00 78.25 118 ASN A C 1
ATOM 913 O O . ASN A 1 118 ? -2.457 7.738 -9.834 1.00 78.25 118 ASN A O 1
ATOM 917 N N . TRP A 1 119 ? -2.242 8.759 -7.828 1.00 83.31 119 TRP A N 1
ATOM 918 C CA . TRP A 1 119 ? -3.002 7.776 -7.067 1.00 83.31 119 TRP A CA 1
ATOM 919 C C . TRP A 1 119 ? -4.492 8.068 -7.171 1.00 83.31 119 TRP A C 1
ATOM 921 O O . TRP A 1 119 ? -4.935 9.202 -6.994 1.00 83.31 119 TRP A O 1
ATOM 931 N N . ARG A 1 120 ? -5.281 7.031 -7.438 1.00 86.19 120 ARG A N 1
ATOM 932 C CA . ARG A 1 120 ? -6.739 7.112 -7.476 1.00 86.19 120 ARG A CA 1
ATOM 933 C C . ARG A 1 120 ? -7.330 6.009 -6.620 1.00 86.19 120 ARG A C 1
ATOM 935 O O . ARG A 1 120 ? -7.056 4.833 -6.855 1.00 86.19 120 ARG A O 1
ATOM 942 N N . PHE A 1 121 ? -8.157 6.413 -5.666 1.00 86.94 121 PHE A N 1
ATOM 943 C CA . PHE A 1 121 ? -8.942 5.526 -4.821 1.00 86.94 121 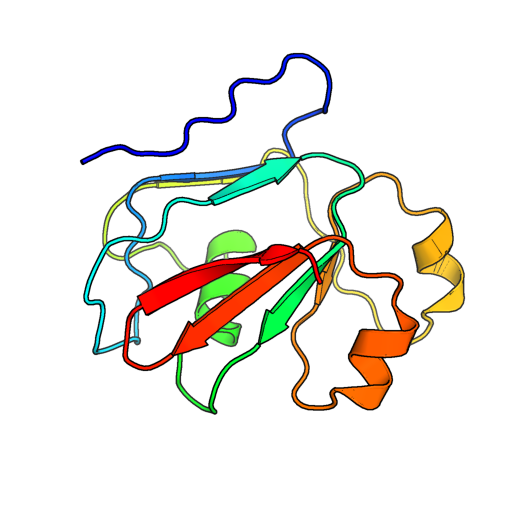PHE A CA 1
ATOM 944 C C . PHE A 1 121 ? -10.388 5.507 -5.324 1.00 86.94 121 PHE A C 1
ATOM 946 O O . PHE A 1 121 ? -10.984 6.567 -5.525 1.00 86.94 121 PHE A O 1
ATOM 953 N N . ALA A 1 122 ? -10.929 4.321 -5.580 1.00 87.44 122 ALA A N 1
ATOM 954 C CA . ALA A 1 122 ? -12.280 4.121 -6.099 1.00 87.44 122 ALA A CA 1
ATOM 955 C C . ALA A 1 122 ? -12.891 2.835 -5.527 1.00 87.44 122 ALA A C 1
ATOM 957 O O . ALA A 1 122 ? -12.175 2.018 -4.954 1.00 87.44 122 ALA A O 1
ATOM 958 N N . ALA A 1 123 ? -14.199 2.637 -5.700 1.00 86.62 123 ALA A N 1
ATOM 959 C CA . ALA A 1 123 ? -14.803 1.318 -5.501 1.00 86.62 123 ALA A CA 1
ATOM 960 C C . ALA A 1 123 ? -14.202 0.308 -6.500 1.00 86.62 123 ALA A C 1
ATOM 962 O O . ALA A 1 123 ? -13.786 0.715 -7.591 1.00 86.62 123 ALA A O 1
ATOM 963 N N . TRP A 1 124 ? -14.100 -0.963 -6.092 1.00 84.94 124 TRP A N 1
ATOM 964 C CA . TRP A 1 124 ? -13.610 -2.040 -6.960 1.00 84.94 124 TRP A CA 1
ATOM 965 C C . TRP A 1 124 ? -14.561 -2.322 -8.125 1.00 84.94 124 TRP A C 1
ATOM 967 O O . TRP A 1 124 ? -15.787 -2.389 -7.879 1.00 84.94 124 TRP A O 1
#

Sequence (124 aa):
MHSLAVNSPSRRQIAELKDVQLPFVTRFDFPLNLTLTAQQRIGVVGNNGCGKSTLLKVLSGKVEPLEGSCHVVEQHVWLDQHLAMLSHYQGALIVVSHDEVFLNHLNLTERLSLSAGNWRFAAW

Organism: NCBI:txid82991

Radius of gyration: 14.07 Å; Cα contacts (8 Å, |Δi|>4): 211; chains: 1; bounding box: 29×42×29 Å

Nearest PDB structures (foldseek):
  4fin-assembly2_A  TM=7.668E-01  e=4.450E-06  Escherichia coli K-12
  6xgz-assembly3_E  TM=8.057E-01  e=1.122E-04  Escherichia coli LAU-EC10
  4hzi-assembly1_A  TM=7.659E-01  e=9.890E-05  Leptospira interrogans serovar Copenhageni str. Fiocruz L1-130
  5dgx-assembly1_A  TM=6.624E-01  e=1.748E-04  Francisella tularensis subsp. tularensis FSC198
  5xu1-assembly1_A  TM=7.022E-01  e=6.604E-04  Streptococcus pneumoniae R6

Solvent-accessible surface area (backbone atoms only — not comparable to full-atom values): 7622 Å² total; per-residue (Å²): 140,80,81,86,77,80,85,68,95,85,60,60,69,39,32,39,31,44,54,26,34,62,59,95,43,96,59,66,80,60,62,43,69,47,79,39,32,42,62,40,27,33,38,41,40,62,59,89,83,64,38,68,72,46,52,52,30,35,73,66,69,77,38,75,57,75,37,62,48,76,50,65,76,61,90,83,78,88,78,71,94,65,65,84,65,57,80,75,52,66,51,63,46,79,44,77,58,90,50,65,71,63,53,70,72,64,74,43,54,28,27,40,35,45,56,96,30,40,79,45,82,44,73,92

Secondary structure (DSSP, 8-state):
--------TTS-EEEEEEEEEPTT----SS-EEEEEETT-EEEEEE-TTSSHHHHHHHHTTSS--SEEEEEESSPPP---S-GGGGGG--S-EEEE-S-HHHHHTTT-SEEEEEETTEEEEEE-

InterPro domains:
  IPR003439 ABC transporter-like, ATP-binding domain [PF00005] (32-111)
  IPR027417 P-loop containing nucleoside triphosphate hydrolase [G3DSA:3.40.50.300] (26-124)
  IPR027417 P-loop containing nucleoside triphosphate hydrolase [SSF52540] (32-118)
  IPR050611 ABCF protein [PTHR19211] (10-74)